Protein AF-A0A848W3B5-F1 (afdb_monomer_lite)

Radius of gyration: 31.34 Å; chains: 1; bounding box: 101×74×84 Å

Foldseek 3Di:
DDDDDPDPPPPPDDDPLVVLVVLLVVLVVLLVVLVVCLLQQADDPLQVVVVDDDPNDGNVRSVVSNVVSVVSNVVSVVVNCVVCVVVVQVVQADPVPRDRHHDPVNVVVVVVVVVQVVCCVVVHPPNVVSVVVSQQSNCCPRVVDGDDDPPDDPDPPPVPPPDPPDDDDDDPPPPPDPPPDDD

Structure (mmCIF, N/CA/C/O backbone):
data_AF-A0A848W3B5-F1
#
_entry.id   AF-A0A848W3B5-F1
#
loop_
_atom_site.group_PDB
_atom_site.id
_atom_site.type_symbol
_atom_site.label_atom_id
_atom_site.label_alt_id
_atom_site.label_comp_id
_atom_site.label_asym_id
_atom_site.label_entity_id
_atom_site.label_seq_id
_atom_site.pdbx_PDB_ins_code
_atom_site.Cartn_x
_atom_site.Cartn_y
_atom_site.Cartn_z
_atom_site.occupancy
_atom_site.B_iso_or_equiv
_atom_site.auth_seq_id
_atom_site.auth_comp_id
_atom_site.auth_asym_id
_atom_site.auth_atom_id
_atom_site.pdbx_PDB_model_num
ATOM 1 N N . MET A 1 1 ? -58.014 -34.581 8.619 1.00 53.97 1 MET A N 1
ATOM 2 C CA . MET A 1 1 ? -57.567 -33.268 9.135 1.00 53.97 1 MET A CA 1
ATOM 3 C C . MET A 1 1 ? -56.076 -33.153 8.854 1.00 53.97 1 MET A C 1
ATOM 5 O O . MET A 1 1 ? -55.318 -33.886 9.468 1.00 53.97 1 MET A O 1
ATOM 9 N N . ALA A 1 2 ? -55.668 -32.338 7.878 1.00 56.84 2 ALA A N 1
ATOM 10 C CA . ALA A 1 2 ? -54.263 -32.127 7.520 1.00 56.84 2 ALA A CA 1
ATOM 11 C C . ALA A 1 2 ? -53.951 -30.628 7.625 1.00 56.84 2 ALA A C 1
ATOM 13 O O . ALA A 1 2 ? -54.628 -29.811 7.004 1.00 56.84 2 ALA A O 1
ATOM 14 N N . THR A 1 3 ? -52.981 -30.270 8.462 1.00 59.91 3 THR A N 1
ATOM 15 C CA . THR A 1 3 ? -52.515 -28.893 8.674 1.00 59.91 3 THR A CA 1
ATOM 16 C C . THR A 1 3 ? -51.447 -28.530 7.639 1.00 59.91 3 THR A C 1
ATOM 18 O O . THR A 1 3 ? -50.495 -29.297 7.482 1.00 59.91 3 THR A O 1
ATOM 21 N N . PRO A 1 4 ? -51.543 -27.380 6.949 1.00 69.00 4 PRO A N 1
ATOM 22 C CA . PRO A 1 4 ? -50.520 -26.960 6.002 1.00 69.00 4 PRO A CA 1
ATOM 23 C C . PRO A 1 4 ? -49.272 -26.474 6.753 1.00 69.00 4 PRO A C 1
ATOM 25 O O . PRO A 1 4 ? -49.344 -25.580 7.597 1.00 69.00 4 PRO A O 1
ATOM 28 N N . HIS A 1 5 ? -48.114 -27.056 6.435 1.00 63.72 5 HIS A N 1
ATOM 29 C CA . HIS A 1 5 ? -46.816 -26.525 6.843 1.00 63.72 5 HIS A CA 1
ATOM 30 C C . HIS A 1 5 ? -46.555 -25.229 6.067 1.00 63.72 5 HIS A C 1
ATOM 32 O O . HIS A 1 5 ? -46.318 -25.249 4.863 1.00 63.72 5 HIS A O 1
ATOM 38 N N . LEU A 1 6 ? -46.626 -24.088 6.754 1.00 69.50 6 LEU A N 1
ATOM 39 C CA . LEU A 1 6 ? -46.215 -22.798 6.203 1.00 69.50 6 LEU A CA 1
ATOM 40 C C . LEU A 1 6 ? -44.695 -22.802 6.010 1.00 69.50 6 LEU A C 1
ATOM 42 O O . LEU A 1 6 ? -43.932 -22.624 6.963 1.00 69.50 6 LEU A O 1
ATOM 46 N N . GLU A 1 7 ? -44.261 -23.006 4.771 1.00 67.56 7 GLU A N 1
ATOM 47 C CA . GLU A 1 7 ? -42.868 -22.865 4.370 1.00 67.56 7 GLU A CA 1
ATOM 48 C C . GLU A 1 7 ? -42.466 -21.389 4.478 1.00 67.56 7 GLU A C 1
ATOM 50 O O . GLU A 1 7 ? -42.864 -20.528 3.691 1.00 67.56 7 GLU A O 1
ATOM 55 N N . ARG A 1 8 ? -41.717 -21.062 5.533 1.00 64.88 8 ARG A N 1
ATOM 56 C CA . ARG A 1 8 ? -41.210 -19.711 5.766 1.00 64.88 8 ARG A CA 1
ATOM 57 C C . ARG A 1 8 ? -40.071 -19.449 4.785 1.00 64.88 8 ARG A C 1
ATOM 59 O O . ARG A 1 8 ? -38.916 -19.732 5.094 1.00 64.88 8 ARG A O 1
ATOM 66 N N . THR A 1 9 ? -40.374 -18.851 3.636 1.00 63.41 9 THR A N 1
ATOM 67 C CA . THR A 1 9 ? -39.344 -18.308 2.744 1.00 63.41 9 THR A CA 1
ATOM 68 C C . THR A 1 9 ? -38.626 -17.171 3.474 1.00 63.41 9 THR A C 1
ATOM 70 O O . THR A 1 9 ? -39.151 -16.063 3.621 1.00 63.41 9 THR A O 1
ATOM 73 N N . THR A 1 10 ? -37.437 -17.439 4.004 1.00 63.47 10 THR A N 1
ATOM 74 C CA . THR A 1 10 ? -36.590 -16.427 4.635 1.00 63.47 10 THR A CA 1
ATOM 75 C C . THR A 1 10 ? -36.028 -15.510 3.551 1.00 63.47 10 THR A C 1
ATOM 77 O O . THR A 1 10 ? -34.984 -15.762 2.959 1.00 63.47 10 THR A O 1
ATOM 80 N N . GLN A 1 11 ? -36.740 -14.418 3.273 1.00 65.25 11 GLN A N 1
ATOM 81 C CA . GLN A 1 11 ? -36.249 -13.324 2.436 1.00 65.25 11 GLN A CA 1
ATOM 82 C C . GLN A 1 11 ? -34.950 -12.773 3.049 1.00 65.25 11 GLN A C 1
ATOM 84 O O . GLN A 1 11 ? -34.979 -12.086 4.076 1.00 65.25 11 GLN A O 1
ATOM 89 N N . ARG A 1 12 ? -33.791 -13.104 2.456 1.00 68.12 12 ARG A N 1
ATOM 90 C CA . ARG A 1 12 ? -32.496 -12.548 2.873 1.00 68.12 12 ARG A CA 1
ATOM 91 C C . ARG A 1 12 ? -32.498 -11.054 2.573 1.00 68.12 12 ARG A C 1
ATOM 93 O O . ARG A 1 12 ? -32.344 -10.641 1.429 1.00 68.12 12 ARG A O 1
ATOM 100 N N . ARG A 1 13 ? -32.652 -10.231 3.610 1.00 75.81 13 ARG A N 1
ATOM 101 C CA . ARG A 1 13 ? -32.478 -8.782 3.485 1.00 75.81 13 ARG A CA 1
ATOM 102 C C . ARG A 1 13 ? -31.021 -8.487 3.139 1.00 75.81 13 ARG A C 1
ATOM 104 O O . ARG A 1 13 ? -30.114 -8.982 3.809 1.00 75.81 13 ARG A O 1
ATOM 111 N N . PHE A 1 14 ? -30.807 -7.684 2.102 1.00 81.81 14 PHE A N 1
ATOM 112 C CA . PHE A 1 14 ? -29.484 -7.190 1.737 1.00 81.81 14 PHE A CA 1
ATOM 113 C C . PHE A 1 14 ? -28.840 -6.492 2.942 1.00 81.81 14 PHE A C 1
ATOM 115 O O . PHE A 1 14 ? -29.429 -5.580 3.524 1.00 81.81 14 PHE A O 1
ATOM 122 N N . SER A 1 15 ? -27.646 -6.931 3.346 1.00 86.69 15 SER A N 1
ATOM 123 C CA . SER A 1 15 ? -26.939 -6.346 4.482 1.00 86.69 15 SER A CA 1
ATOM 124 C C . SER A 1 15 ? -25.849 -5.400 3.987 1.00 86.69 15 SER A C 1
ATOM 126 O O . SER A 1 15 ? -24.802 -5.814 3.495 1.00 86.69 15 SER A O 1
ATOM 128 N N . PHE A 1 16 ? -26.064 -4.097 4.164 1.00 87.62 16 PHE A N 1
ATOM 129 C CA . PHE A 1 16 ? -25.070 -3.088 3.784 1.00 87.62 16 PHE A CA 1
ATOM 130 C C . PHE A 1 16 ? -23.736 -3.292 4.521 1.00 87.62 16 PHE A C 1
ATOM 132 O O . PHE A 1 16 ? -22.665 -3.151 3.946 1.00 87.62 16 PHE A O 1
ATOM 139 N N . ARG A 1 17 ? -23.786 -3.742 5.783 1.00 87.25 17 ARG A N 1
ATOM 140 C CA . ARG A 1 17 ? -22.586 -4.102 6.558 1.00 87.25 17 ARG A CA 1
ATOM 141 C C . ARG A 1 17 ? -21.828 -5.278 5.931 1.00 87.25 17 ARG A C 1
ATOM 143 O O . ARG A 1 17 ? -20.605 -5.250 5.898 1.00 87.25 17 ARG A O 1
ATOM 150 N N . GLY A 1 18 ? -22.549 -6.278 5.415 1.00 88.94 18 GLY A N 1
ATOM 151 C CA . GLY A 1 18 ? -21.952 -7.407 4.701 1.00 88.94 18 GLY A CA 1
ATOM 152 C C . GLY A 1 18 ? -21.289 -6.958 3.403 1.00 88.94 18 GLY A C 1
ATOM 153 O O . GLY A 1 18 ? -20.139 -7.310 3.165 1.00 88.94 18 GLY A O 1
ATOM 154 N N . LEU A 1 19 ? -21.970 -6.110 2.623 1.00 93.06 19 LEU A N 1
ATOM 155 C CA . LEU A 1 19 ? -21.410 -5.506 1.412 1.00 93.06 19 LEU A CA 1
ATOM 156 C C . LEU A 1 19 ? -20.076 -4.802 1.698 1.00 93.06 19 LEU A C 1
ATOM 158 O O . LEU A 1 19 ? -19.093 -5.083 1.023 1.00 93.06 19 LEU A O 1
ATOM 162 N N . ILE A 1 20 ? -20.030 -3.916 2.699 1.00 93.94 20 ILE A N 1
ATOM 163 C CA . ILE A 1 20 ? -18.815 -3.162 3.039 1.00 93.94 20 ILE A CA 1
ATOM 164 C C . ILE A 1 20 ? -17.667 -4.102 3.420 1.00 93.94 20 ILE A C 1
ATOM 166 O O . ILE A 1 20 ? -16.554 -3.912 2.941 1.00 93.94 20 ILE A O 1
ATOM 170 N N . THR A 1 21 ? -17.922 -5.140 4.222 1.00 92.56 21 THR A N 1
ATOM 171 C CA . THR A 1 21 ? -16.889 -6.130 4.565 1.00 92.56 21 THR A CA 1
ATOM 172 C C . THR A 1 21 ? -16.351 -6.836 3.322 1.00 92.56 21 THR A C 1
ATOM 174 O O . THR A 1 21 ? -15.138 -6.869 3.133 1.00 92.56 21 THR A O 1
ATOM 177 N N . TYR A 1 22 ? -17.223 -7.330 2.437 1.00 94.62 22 TYR A N 1
ATOM 178 C CA . TYR A 1 22 ? -16.777 -7.964 1.194 1.00 94.62 22 TYR A CA 1
ATOM 179 C C . TYR A 1 22 ? -16.005 -6.993 0.293 1.00 94.62 22 TYR A C 1
ATOM 181 O O . TYR A 1 22 ? -14.978 -7.375 -0.263 1.00 94.62 22 TYR A O 1
ATOM 189 N N . LEU A 1 23 ? -16.445 -5.736 0.184 1.00 95.56 23 LEU A N 1
ATOM 190 C CA . LEU A 1 23 ? -15.755 -4.716 -0.607 1.00 95.56 23 LEU A CA 1
ATOM 191 C C . LEU A 1 23 ? -14.359 -4.405 -0.063 1.00 95.56 23 LEU A C 1
ATOM 193 O O . LEU A 1 23 ? -13.427 -4.326 -0.860 1.0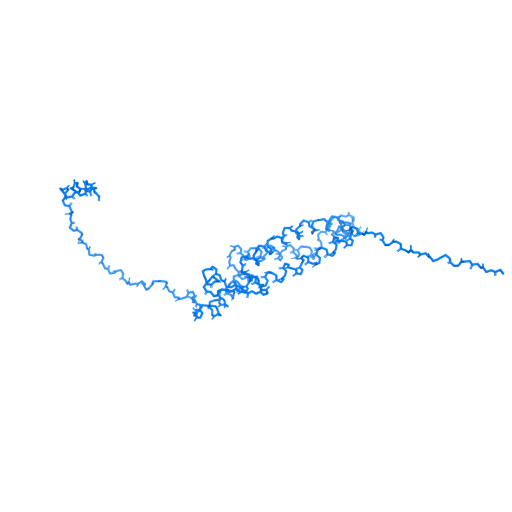0 95.56 23 LEU A O 1
ATOM 197 N N . VAL A 1 24 ? -14.182 -4.270 1.258 1.00 96.25 24 VAL A N 1
ATOM 198 C CA . VAL A 1 24 ? -12.849 -4.090 1.863 1.00 96.25 24 VAL A CA 1
ATOM 199 C C . VAL A 1 24 ? -11.964 -5.297 1.568 1.00 96.25 24 VAL A C 1
ATOM 201 O O . VAL A 1 24 ? -10.827 -5.116 1.142 1.00 96.25 24 VAL A O 1
ATOM 204 N N . THR A 1 25 ? -12.473 -6.519 1.748 1.00 95.75 25 THR A N 1
ATOM 205 C CA . THR A 1 25 ? -11.692 -7.743 1.521 1.00 95.75 25 THR A CA 1
ATOM 206 C C . THR A 1 25 ? -11.276 -7.894 0.060 1.00 95.75 25 THR A C 1
ATOM 208 O O . THR A 1 25 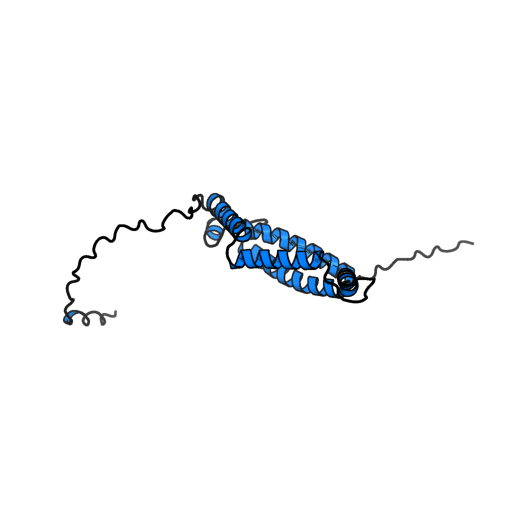? -10.103 -8.126 -0.216 1.00 95.75 25 THR A O 1
ATOM 211 N N . ILE A 1 26 ? -12.203 -7.722 -0.885 1.00 97.06 26 ILE A N 1
ATOM 212 C CA . ILE A 1 26 ? -11.897 -7.808 -2.318 1.00 97.06 26 ILE A CA 1
ATOM 213 C C . ILE A 1 26 ? -10.919 -6.699 -2.713 1.00 97.06 26 ILE A C 1
ATOM 215 O O . ILE A 1 26 ? -9.927 -6.973 -3.381 1.00 97.06 26 ILE A O 1
ATOM 219 N N . SER A 1 27 ? -11.146 -5.465 -2.254 1.00 96.75 27 SER A N 1
ATOM 220 C CA . SER A 1 27 ? -10.252 -4.342 -2.558 1.00 96.75 27 SER A CA 1
ATOM 221 C C . SER A 1 27 ? -8.852 -4.555 -1.980 1.00 96.75 27 SER A C 1
ATOM 223 O O . SER A 1 27 ? -7.874 -4.256 -2.654 1.00 96.75 27 SER A O 1
ATOM 225 N N . PHE A 1 28 ? -8.735 -5.131 -0.779 1.00 97.50 28 PHE A N 1
ATOM 226 C CA . PHE A 1 28 ? -7.448 -5.507 -0.190 1.00 97.50 28 PHE A CA 1
ATOM 227 C C . PHE A 1 28 ? -6.703 -6.532 -1.052 1.00 97.50 28 PHE A C 1
ATOM 229 O O . PHE A 1 28 ? -5.521 -6.346 -1.337 1.00 97.50 28 PHE A O 1
ATOM 236 N N . LEU A 1 29 ? -7.392 -7.584 -1.509 1.00 97.62 29 LEU A N 1
ATOM 237 C CA . LEU A 1 29 ? -6.793 -8.596 -2.381 1.00 97.62 29 LEU A CA 1
ATOM 238 C C . LEU A 1 29 ? -6.324 -7.984 -3.702 1.00 97.62 29 LEU A C 1
ATOM 240 O O . LEU A 1 29 ? -5.186 -8.212 -4.102 1.00 97.62 29 LEU A O 1
ATOM 244 N N . VAL A 1 30 ? -7.159 -7.158 -4.337 1.00 96.69 30 VAL A N 1
ATOM 245 C CA . VAL A 1 30 ? -6.807 -6.474 -5.588 1.00 96.69 30 VAL A CA 1
ATOM 246 C C . VAL A 1 30 ? -5.621 -5.529 -5.391 1.00 96.69 30 VAL A C 1
ATOM 248 O O . VAL A 1 30 ? -4.719 -5.500 -6.228 1.00 96.69 30 VAL A O 1
ATOM 251 N N . MET A 1 31 ? -5.573 -4.781 -4.286 1.00 97.38 31 MET A N 1
ATOM 252 C CA . MET A 1 31 ? -4.448 -3.906 -3.939 1.00 97.38 31 MET A CA 1
ATOM 253 C C . MET A 1 31 ? -3.151 -4.689 -3.739 1.00 97.38 31 MET A C 1
ATOM 255 O O . MET A 1 31 ? -2.108 -4.277 -4.246 1.00 97.38 31 MET A O 1
ATOM 259 N N . LEU A 1 32 ? -3.215 -5.832 -3.051 1.00 97.00 32 LEU A N 1
ATOM 260 C CA . LEU A 1 32 ? -2.062 -6.700 -2.834 1.00 97.00 32 LEU A CA 1
ATOM 261 C C . LEU A 1 32 ? -1.536 -7.255 -4.161 1.00 97.00 32 LEU A C 1
ATOM 263 O O . LEU A 1 32 ? -0.350 -7.117 -4.458 1.00 97.00 32 LEU A O 1
ATOM 267 N N . THR A 1 33 ? -2.412 -7.832 -4.988 1.00 96.81 33 THR A N 1
ATOM 268 C CA . THR A 1 33 ? -2.008 -8.422 -6.271 1.00 96.81 33 THR A CA 1
ATOM 269 C C . THR A 1 33 ? -1.458 -7.363 -7.216 1.00 96.81 33 THR A C 1
ATOM 271 O O . THR A 1 33 ? -0.371 -7.529 -7.759 1.00 96.81 33 THR A O 1
ATOM 274 N N . SER A 1 34 ? -2.157 -6.240 -7.380 1.00 96.25 34 SER A N 1
ATOM 275 C CA . SER A 1 34 ? -1.712 -5.165 -8.275 1.00 96.25 34 SER A CA 1
ATOM 276 C C . SER A 1 34 ? -0.455 -4.451 -7.765 1.00 96.25 34 SER A C 1
ATOM 278 O O . SER A 1 34 ? 0.378 -4.045 -8.571 1.00 96.25 34 SER A O 1
ATOM 280 N N . GLY A 1 35 ? -0.258 -4.359 -6.446 1.00 95.06 35 GLY A N 1
ATOM 281 C CA . GLY A 1 35 ? 0.978 -3.855 -5.845 1.00 95.06 35 GLY A CA 1
ATOM 282 C C . GLY A 1 35 ? 2.181 -4.744 -6.166 1.00 95.06 35 GLY A C 1
ATOM 283 O O . GLY A 1 35 ? 3.213 -4.240 -6.606 1.00 95.06 35 GLY A O 1
ATOM 284 N N . VAL A 1 36 ? 2.031 -6.067 -6.034 1.00 94.75 36 VAL A N 1
ATOM 285 C CA . VAL A 1 36 ? 3.074 -7.041 -6.410 1.00 94.75 36 VAL A CA 1
ATOM 286 C C . VAL A 1 36 ? 3.368 -6.979 -7.908 1.00 94.75 36 VAL A C 1
ATOM 288 O O . VAL A 1 36 ? 4.532 -6.923 -8.304 1.00 94.75 36 VAL A O 1
ATOM 291 N N . VAL A 1 37 ? 2.335 -6.923 -8.752 1.00 93.81 37 VAL A N 1
ATOM 292 C CA . VAL A 1 37 ? 2.516 -6.795 -10.204 1.00 93.81 37 VAL A CA 1
ATOM 293 C C . VAL A 1 37 ? 3.278 -5.514 -10.540 1.00 93.81 37 VAL A C 1
ATOM 295 O O . VAL A 1 37 ? 4.285 -5.575 -11.240 1.00 93.81 37 VAL A O 1
ATOM 298 N N . ASN A 1 38 ? 2.885 -4.368 -9.980 1.00 91.81 38 ASN A N 1
ATOM 299 C CA . ASN A 1 38 ? 3.576 -3.098 -10.211 1.00 91.81 38 ASN A CA 1
ATOM 300 C C . ASN A 1 38 ? 5.013 -3.096 -9.662 1.00 91.81 38 ASN A C 1
ATOM 302 O O . ASN A 1 38 ? 5.885 -2.439 -10.241 1.00 91.81 38 ASN A O 1
ATOM 306 N N . PHE A 1 39 ? 5.286 -3.851 -8.592 1.00 91.25 39 PHE A N 1
ATOM 307 C CA . PHE A 1 39 ? 6.631 -4.058 -8.055 1.00 91.25 39 PHE A CA 1
ATOM 308 C C . PHE A 1 39 ? 7.522 -4.865 -9.015 1.00 91.25 39 PHE A C 1
ATOM 310 O O . PHE A 1 39 ? 8.705 -4.562 -9.132 1.00 91.25 39 PHE A O 1
ATOM 317 N N . LEU A 1 40 ? 6.980 -5.836 -9.751 1.00 90.50 40 LEU A N 1
ATOM 318 C CA . LEU A 1 40 ? 7.757 -6.673 -10.674 1.00 90.50 40 LEU A CA 1
ATOM 319 C C . LEU A 1 40 ? 7.816 -6.113 -12.110 1.00 90.50 40 LEU A C 1
ATOM 321 O O . LEU A 1 40 ? 8.820 -6.300 -12.798 1.00 90.50 40 LEU A O 1
ATOM 325 N N . ALA A 1 41 ? 6.774 -5.411 -12.565 1.00 88.44 41 ALA A N 1
ATOM 326 C CA . ALA A 1 41 ? 6.557 -5.030 -13.966 1.00 88.44 41 ALA A CA 1
ATOM 327 C C . ALA A 1 41 ? 7.537 -3.959 -14.485 1.00 88.44 41 ALA A C 1
ATOM 329 O O . ALA A 1 41 ? 7.578 -2.884 -13.890 1.00 88.44 41 ALA A O 1
ATOM 330 N N . PRO A 1 42 ? 8.246 -4.159 -15.613 1.00 85.31 42 PRO A N 1
ATOM 331 C CA . PRO A 1 42 ? 9.382 -3.340 -16.074 1.00 85.31 42 PRO A CA 1
ATOM 332 C C . PRO A 1 42 ? 9.095 -1.835 -16.198 1.00 85.31 42 PRO A C 1
ATOM 334 O O . PRO A 1 42 ? 8.012 -1.421 -16.592 1.00 85.31 42 PRO A O 1
ATOM 337 N N . ASN A 1 43 ? 10.082 -0.977 -15.919 1.00 79.88 43 ASN A N 1
ATOM 338 C CA . ASN A 1 43 ? 9.878 0.475 -15.919 1.00 79.88 43 ASN A CA 1
ATOM 339 C C . ASN A 1 43 ? 9.923 1.118 -17.324 1.00 79.88 43 ASN A C 1
ATOM 341 O O . ASN A 1 43 ? 10.777 0.810 -18.153 1.00 79.88 43 ASN A O 1
ATOM 345 N N . GLY A 1 44 ? 9.049 2.105 -17.553 1.00 77.31 44 GLY A N 1
ATOM 346 C CA . GLY A 1 44 ? 9.182 3.115 -18.610 1.00 77.31 44 GLY A CA 1
ATOM 347 C C . GLY A 1 44 ? 9.245 2.568 -20.041 1.00 77.31 44 GLY A C 1
ATOM 348 O O . GLY A 1 44 ? 8.367 1.823 -20.472 1.00 77.31 44 GLY A O 1
ATOM 349 N N . ARG A 1 45 ? 10.275 2.991 -20.791 1.00 73.38 45 ARG A N 1
ATOM 350 C CA . ARG A 1 45 ? 10.485 2.657 -22.214 1.00 73.38 45 ARG A CA 1
ATOM 351 C C . ARG A 1 45 ? 10.609 1.149 -22.454 1.00 73.38 45 ARG A C 1
ATOM 353 O O . ARG A 1 45 ? 10.128 0.672 -23.472 1.00 73.38 45 ARG A O 1
ATOM 360 N N . ILE A 1 46 ? 11.163 0.414 -21.494 1.00 77.56 46 ILE A N 1
ATOM 361 C CA . ILE A 1 46 ? 11.417 -1.028 -21.599 1.00 77.56 46 ILE A CA 1
ATOM 362 C C . ILE A 1 46 ? 10.105 -1.809 -21.654 1.00 77.56 46 ILE A C 1
ATOM 364 O O . ILE A 1 46 ? 9.956 -2.699 -22.479 1.00 77.56 46 ILE A O 1
ATOM 368 N N . SER A 1 47 ? 9.101 -1.400 -20.872 1.00 77.25 47 SER A N 1
ATOM 369 C CA . SER A 1 47 ? 7.763 -2.001 -20.943 1.00 77.25 47 SER A CA 1
ATOM 370 C C . SER A 1 47 ? 7.127 -1.874 -22.330 1.00 77.25 47 SER A C 1
ATOM 372 O O . SER A 1 47 ? 6.389 -2.770 -22.719 1.00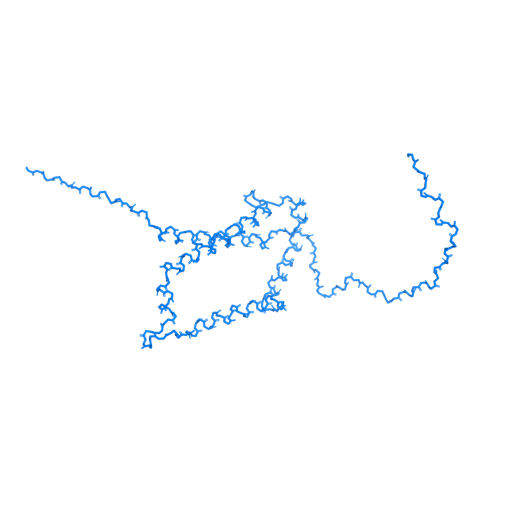 77.25 47 SER A O 1
ATOM 374 N N . ARG A 1 48 ? 7.399 -0.775 -23.052 1.00 78.56 48 ARG A N 1
ATOM 375 C CA . ARG A 1 48 ? 6.883 -0.543 -24.413 1.00 78.56 48 ARG A CA 1
ATOM 376 C C . ARG A 1 48 ? 7.680 -1.280 -25.482 1.00 78.56 48 ARG A C 1
ATOM 378 O O . ARG A 1 48 ? 7.133 -1.598 -26.519 1.00 78.56 48 ARG A O 1
ATOM 385 N N . GLN A 1 49 ? 8.970 -1.506 -25.253 1.00 80.56 49 GLN A N 1
ATOM 386 C CA . GLN A 1 49 ? 9.819 -2.243 -26.192 1.00 80.56 49 GLN A CA 1
ATOM 387 C C . GLN A 1 49 ? 9.598 -3.754 -26.105 1.00 80.56 49 GLN A C 1
ATOM 389 O O . GLN A 1 49 ? 9.799 -4.450 -27.090 1.00 80.56 49 GLN A O 1
ATOM 394 N N . LEU A 1 50 ? 9.210 -4.249 -24.928 1.00 82.06 50 LEU A N 1
ATOM 395 C CA . LEU A 1 50 ? 8.954 -5.666 -24.677 1.00 82.06 50 LEU A CA 1
ATOM 396 C C . LEU A 1 50 ? 7.486 -6.068 -24.888 1.00 82.06 50 LEU A C 1
ATOM 398 O O . LEU A 1 50 ? 7.160 -7.219 -24.617 1.00 82.06 50 LEU A O 1
ATOM 402 N N . ASP A 1 51 ? 6.608 -5.127 -25.267 1.00 82.06 51 ASP A N 1
ATOM 403 C CA . ASP A 1 51 ? 5.146 -5.308 -25.291 1.00 82.06 51 ASP A CA 1
ATOM 404 C C . ASP A 1 51 ? 4.643 -6.076 -24.058 1.00 82.06 51 ASP A C 1
ATOM 406 O O . ASP A 1 51 ? 3.877 -7.041 -24.132 1.00 82.06 51 ASP A O 1
ATOM 410 N N . TRP A 1 52 ? 5.156 -5.675 -22.888 1.00 87.94 52 TRP A N 1
ATOM 411 C CA . TRP A 1 52 ? 4.959 -6.433 -21.662 1.00 87.94 52 TRP A CA 1
ATOM 412 C C . TRP A 1 52 ? 3.484 -6.419 -21.277 1.00 87.94 52 TRP A C 1
ATOM 414 O O . TRP A 1 52 ? 2.887 -5.359 -21.061 1.00 87.94 52 TRP A O 1
ATOM 424 N N . THR A 1 53 ? 2.921 -7.613 -21.136 1.00 89.81 53 THR A N 1
ATOM 425 C CA . THR A 1 53 ? 1.555 -7.816 -20.670 1.00 89.81 53 THR A CA 1
ATOM 426 C C . THR A 1 53 ? 1.524 -8.919 -19.623 1.00 89.81 53 THR A C 1
ATOM 428 O O . THR A 1 53 ? 2.275 -9.893 -19.679 1.00 89.81 53 THR A O 1
ATOM 431 N N . LEU A 1 54 ? 0.635 -8.766 -18.647 1.00 90.25 54 LEU A N 1
ATOM 432 C CA . LEU A 1 54 ? 0.346 -9.789 -17.653 1.00 90.25 54 LEU A CA 1
ATOM 433 C C . LEU A 1 54 ? -1.167 -9.896 -17.502 1.00 90.25 54 LEU A C 1
ATOM 435 O O . LEU A 1 54 ? -1.835 -8.891 -17.268 1.00 90.25 54 LEU A O 1
ATOM 439 N N . LEU A 1 55 ? -1.701 -11.110 -17.660 1.00 89.94 55 LEU A N 1
ATOM 440 C CA . LEU A 1 55 ? -3.148 -11.374 -17.719 1.00 89.94 55 LEU A CA 1
ATOM 441 C C . LEU A 1 55 ? -3.880 -10.507 -18.766 1.00 89.94 55 LEU A C 1
ATOM 443 O O . LEU A 1 55 ? -5.025 -10.116 -18.564 1.00 89.94 55 LEU A O 1
ATOM 447 N N . GLY A 1 56 ? -3.206 -10.189 -19.877 1.00 89.31 56 GLY A N 1
ATOM 448 C CA . GLY A 1 56 ? -3.758 -9.366 -20.958 1.00 89.31 56 GLY A CA 1
ATOM 449 C C . GLY A 1 56 ? -3.799 -7.861 -20.674 1.00 89.31 56 GLY A C 1
ATOM 450 O O . GLY A 1 56 ? -4.277 -7.109 -21.517 1.00 89.31 56 GLY A O 1
ATOM 451 N N . LEU A 1 57 ? -3.299 -7.408 -19.519 1.00 90.00 57 LEU A N 1
ATOM 452 C CA . LEU A 1 57 ? -3.167 -5.991 -19.190 1.00 90.00 57 LEU A CA 1
ATOM 453 C C . LEU A 1 57 ? -1.714 -5.552 -19.351 1.00 90.00 57 LEU A C 1
ATOM 455 O O . LEU A 1 57 ? -0.789 -6.236 -18.900 1.00 90.00 57 LEU A O 1
ATOM 459 N N . ASP A 1 58 ? -1.526 -4.386 -19.958 1.00 91.75 58 ASP A N 1
ATOM 460 C CA . ASP A 1 58 ? -0.240 -3.709 -19.992 1.00 91.75 58 ASP A CA 1
ATOM 461 C C . ASP A 1 58 ? 0.068 -3.053 -18.635 1.00 91.75 58 ASP A C 1
ATOM 463 O O . ASP A 1 58 ? -0.764 -2.954 -17.725 1.00 91.75 58 ASP A O 1
ATOM 467 N N . ARG A 1 59 ? 1.314 -2.615 -18.461 1.00 88.88 59 ARG A N 1
ATOM 468 C CA . ARG A 1 59 ? 1.742 -1.987 -17.209 1.00 88.88 59 ARG A CA 1
ATOM 469 C C . ARG A 1 59 ? 0.931 -0.728 -16.844 1.00 88.88 59 ARG A C 1
ATOM 471 O O . ARG A 1 59 ? 0.547 -0.623 -15.678 1.00 88.88 59 ARG A O 1
ATOM 478 N N . PRO A 1 60 ? 0.646 0.213 -17.767 1.00 91.44 60 PRO A N 1
ATOM 479 C CA . PRO A 1 60 ? -0.248 1.336 -17.491 1.00 91.44 60 PRO A CA 1
ATOM 480 C C . PRO A 1 60 ? -1.625 0.912 -16.970 1.00 91.44 60 PRO A C 1
ATOM 482 O O . PRO A 1 60 ? -2.089 1.484 -15.984 1.00 91.44 60 PRO A O 1
ATOM 485 N N . ALA A 1 61 ? -2.257 -0.112 -17.554 1.00 92.81 61 ALA A N 1
ATOM 486 C CA . ALA A 1 61 ? -3.542 -0.611 -17.073 1.00 92.81 61 ALA A CA 1
ATOM 487 C C . ALA A 1 61 ? -3.446 -1.173 -15.647 1.00 92.81 61 ALA A C 1
ATOM 489 O O . ALA A 1 61 ? -4.310 -0.879 -14.821 1.00 92.81 61 ALA A O 1
ATOM 490 N N . TRP A 1 62 ? -2.376 -1.903 -15.309 1.00 95.06 62 TRP A N 1
ATOM 491 C CA . TRP A 1 62 ? -2.125 -2.364 -13.935 1.00 95.06 62 TRP A CA 1
ATOM 492 C C . TRP A 1 62 ? -1.917 -1.216 -12.937 1.00 95.06 62 TRP A C 1
ATOM 494 O O . TRP A 1 62 ? -2.392 -1.289 -11.799 1.00 95.06 62 TRP A O 1
ATOM 504 N N . GLN A 1 63 ? -1.249 -0.135 -13.348 1.00 94.31 63 GLN A N 1
ATOM 505 C CA . GLN A 1 63 ? -1.097 1.068 -12.525 1.00 94.31 63 GLN A CA 1
ATOM 506 C C . GLN A 1 63 ? -2.437 1.778 -12.306 1.00 94.31 63 GLN A C 1
ATOM 508 O O . GLN A 1 63 ? -2.758 2.123 -11.167 1.00 94.31 63 GLN A O 1
ATOM 513 N N . THR A 1 64 ? -3.239 1.944 -13.361 1.00 96.06 64 THR A N 1
ATOM 514 C CA . THR A 1 64 ? -4.579 2.539 -13.265 1.00 96.06 64 THR A CA 1
ATOM 515 C C . THR A 1 64 ? -5.490 1.696 -12.378 1.00 96.06 64 THR A C 1
ATOM 517 O O . THR A 1 64 ? -6.140 2.242 -11.491 1.00 96.06 64 THR A O 1
ATOM 520 N N . LEU A 1 65 ? -5.482 0.369 -12.537 1.00 96.19 65 LEU A N 1
ATOM 521 C CA . LEU A 1 65 ? -6.257 -0.550 -11.702 1.00 96.19 65 LEU A CA 1
ATOM 522 C C . LEU A 1 65 ? -5.875 -0.416 -10.222 1.00 96.19 65 LEU A C 1
ATOM 524 O O . LEU A 1 65 ? -6.760 -0.253 -9.382 1.00 96.19 65 LEU A O 1
ATOM 528 N N . HIS A 1 66 ? -4.577 -0.422 -9.901 1.00 97.38 66 HIS A N 1
ATOM 529 C CA . HIS A 1 66 ? -4.104 -0.236 -8.526 1.00 97.38 66 HIS A CA 1
ATOM 530 C C . HIS A 1 66 ? -4.569 1.105 -7.948 1.00 97.38 66 HIS A C 1
ATOM 532 O O . HIS A 1 66 ? -5.102 1.149 -6.844 1.00 97.38 66 HIS A O 1
ATOM 538 N N . LEU A 1 67 ? -4.421 2.199 -8.701 1.00 97.38 67 LEU A N 1
ATOM 539 C CA . LEU A 1 67 ? -4.815 3.530 -8.242 1.00 97.38 67 LEU A CA 1
ATOM 540 C C . LEU A 1 67 ? -6.330 3.637 -8.013 1.00 97.38 67 LEU A C 1
ATOM 542 O O . LEU A 1 67 ? -6.759 4.163 -6.986 1.00 97.38 67 LEU A O 1
ATOM 546 N N . SER A 1 68 ? -7.147 3.109 -8.928 1.00 97.50 68 SER A N 1
ATOM 547 C CA . SER A 1 68 ? -8.605 3.097 -8.778 1.00 97.50 68 SER A CA 1
ATOM 548 C C . SER A 1 68 ? -9.037 2.317 -7.536 1.00 97.50 68 SER A C 1
ATOM 550 O O . SER A 1 68 ? -9.843 2.812 -6.746 1.00 97.50 68 SER A O 1
ATOM 552 N N . PHE A 1 69 ? -8.466 1.129 -7.312 1.00 97.38 69 PHE A N 1
ATOM 553 C CA . PHE A 1 69 ? -8.772 0.332 -6.124 1.00 97.38 69 PHE A CA 1
ATOM 554 C C . PHE A 1 69 ? -8.187 0.920 -4.838 1.00 97.38 69 PHE A C 1
ATOM 556 O O . PHE A 1 69 ? -8.793 0.734 -3.787 1.00 97.38 69 PHE A O 1
ATOM 563 N N . ALA A 1 70 ? -7.097 1.690 -4.894 1.00 97.69 70 ALA A N 1
ATOM 564 C CA . ALA A 1 70 ? -6.569 2.408 -3.735 1.00 97.69 70 ALA A CA 1
ATOM 565 C C . ALA A 1 70 ? -7.579 3.443 -3.224 1.00 97.69 70 ALA A C 1
ATOM 567 O O . ALA A 1 70 ? -7.864 3.497 -2.027 1.00 97.69 70 ALA A O 1
ATOM 568 N N . VAL A 1 71 ? -8.180 4.217 -4.135 1.00 97.94 71 VAL A N 1
ATOM 569 C CA . VAL A 1 71 ? -9.226 5.193 -3.792 1.00 97.94 71 VAL A CA 1
ATOM 570 C C . VAL A 1 71 ? -10.444 4.490 -3.190 1.00 97.94 71 VAL A C 1
ATOM 572 O O . VAL A 1 71 ? -10.921 4.889 -2.126 1.00 97.94 71 VAL A O 1
ATOM 575 N N . VAL A 1 72 ? -10.918 3.409 -3.820 1.00 96.88 72 VAL A N 1
ATOM 576 C CA . VAL A 1 72 ? -12.045 2.613 -3.301 1.00 96.88 72 VAL A CA 1
ATOM 577 C C . VAL A 1 72 ? -11.722 2.035 -1.922 1.00 96.88 72 VAL A C 1
ATOM 579 O O . VAL A 1 72 ? -12.538 2.149 -1.010 1.00 96.88 72 VAL A O 1
ATOM 582 N N . PHE A 1 73 ? -10.534 1.459 -1.738 1.00 97.69 73 PHE A N 1
ATOM 583 C CA . PHE A 1 73 ? -10.107 0.860 -0.476 1.00 97.69 73 PHE A CA 1
ATOM 584 C C . PHE A 1 73 ? -10.071 1.886 0.659 1.00 97.69 73 PHE A C 1
ATOM 586 O O . PHE A 1 73 ? -10.541 1.586 1.754 1.00 97.69 73 PHE A O 1
ATOM 593 N N . ILE A 1 74 ? -9.595 3.108 0.399 1.00 97.44 74 ILE A N 1
ATOM 594 C CA . ILE A 1 74 ? -9.612 4.195 1.386 1.00 97.44 74 ILE A CA 1
ATOM 595 C C . ILE A 1 74 ? -11.053 4.562 1.751 1.00 97.44 74 ILE A C 1
ATOM 597 O O . ILE A 1 74 ? -11.406 4.553 2.929 1.00 97.44 74 ILE A O 1
ATOM 601 N N . VAL A 1 75 ? -11.909 4.843 0.763 1.00 97.19 75 VAL A N 1
ATOM 602 C CA . VAL A 1 75 ? -13.299 5.268 1.011 1.00 97.19 75 VAL A CA 1
ATOM 603 C C . VAL A 1 75 ? -14.082 4.190 1.763 1.00 97.19 75 VAL A C 1
ATOM 605 O O . VAL A 1 75 ? -14.685 4.459 2.803 1.00 97.19 75 VAL A O 1
ATOM 608 N N . VAL A 1 76 ? -14.051 2.951 1.271 1.00 96.31 76 VAL A N 1
ATOM 609 C CA . VAL A 1 76 ? -14.766 1.831 1.892 1.00 96.31 76 VAL A CA 1
ATOM 610 C C . VAL A 1 76 ? -14.136 1.470 3.240 1.00 96.31 76 VAL A C 1
ATOM 612 O O . VAL A 1 76 ? -14.865 1.153 4.175 1.00 96.31 76 VAL A O 1
ATOM 615 N N . GLY A 1 77 ? -12.813 1.575 3.386 1.00 95.69 77 GLY A N 1
ATOM 616 C CA . GLY A 1 77 ? -12.102 1.369 4.647 1.00 95.69 77 GLY A CA 1
ATOM 617 C C . GLY A 1 77 ? -12.517 2.365 5.733 1.00 95.69 77 GLY A C 1
ATOM 618 O O . GLY A 1 77 ? -12.767 1.960 6.867 1.00 95.69 77 GLY A O 1
ATOM 619 N N . LEU A 1 78 ? -12.693 3.645 5.387 1.00 94.75 78 LEU A N 1
ATOM 620 C CA . LEU A 1 78 ? -13.224 4.658 6.306 1.00 94.75 78 LEU A CA 1
ATOM 621 C C . LEU A 1 78 ? -14.666 4.344 6.722 1.00 94.75 78 LEU A C 1
ATOM 623 O O . LEU A 1 78 ? -14.991 4.392 7.908 1.00 94.75 78 LEU A O 1
ATOM 627 N N . ILE A 1 79 ? -15.521 3.959 5.769 1.00 94.38 79 ILE A N 1
ATOM 628 C CA . ILE A 1 79 ? -16.903 3.538 6.052 1.00 94.38 79 ILE A CA 1
ATOM 629 C C . ILE A 1 79 ? -16.915 2.291 6.950 1.00 94.38 79 ILE A C 1
ATOM 631 O O . ILE A 1 79 ? -17.688 2.208 7.908 1.00 94.38 79 ILE A O 1
ATOM 635 N N . HIS A 1 80 ? -16.040 1.324 6.676 1.00 92.88 80 HIS A N 1
ATOM 636 C CA . HIS A 1 80 ? -15.879 0.117 7.478 1.00 92.88 80 HIS A CA 1
ATOM 637 C C . HIS A 1 80 ? -15.453 0.452 8.909 1.00 92.88 80 HIS A C 1
ATOM 639 O O . HIS A 1 80 ? -16.045 -0.065 9.859 1.00 92.88 80 HIS A O 1
ATOM 645 N N . LEU A 1 81 ? -14.478 1.349 9.078 1.00 91.81 81 LEU A N 1
ATOM 646 C CA . LEU A 1 81 ? -14.027 1.807 10.388 1.00 91.81 81 LEU A CA 1
ATOM 647 C C . LEU A 1 81 ? -15.142 2.553 11.134 1.00 91.81 81 LEU A C 1
ATOM 649 O O . LEU A 1 81 ? -15.341 2.305 12.320 1.00 91.81 81 LEU A O 1
ATOM 653 N N . ALA A 1 82 ? -15.931 3.384 10.445 1.00 90.12 82 ALA A N 1
ATOM 654 C CA . ALA A 1 82 ? -17.076 4.081 11.030 1.00 90.12 82 ALA A CA 1
ATOM 655 C C . ALA A 1 82 ? -18.168 3.107 11.520 1.00 90.12 82 ALA A C 1
ATOM 657 O O . ALA A 1 82 ? -18.656 3.228 12.646 1.00 90.12 82 ALA A O 1
ATOM 658 N N . TYR A 1 83 ? -18.520 2.078 10.738 1.00 86.69 83 TYR A N 1
ATOM 659 C CA . TYR A 1 83 ? -19.503 1.067 11.161 1.00 86.69 83 TYR A CA 1
ATOM 660 C C . TYR A 1 83 ? -19.024 0.162 12.299 1.00 86.69 83 TYR A C 1
ATOM 662 O O . TYR A 1 83 ? -19.856 -0.415 13.012 1.00 86.69 83 TYR A O 1
ATOM 670 N N . ASN A 1 84 ? -17.708 0.032 12.464 1.00 84.62 84 ASN A N 1
ATOM 671 C CA . ASN A 1 84 ? -17.068 -0.758 13.513 1.00 84.62 84 ASN A CA 1
ATOM 672 C C . ASN A 1 84 ? -16.432 0.119 14.608 1.00 84.62 84 ASN A C 1
ATOM 674 O O . ASN A 1 84 ? -15.715 -0.389 15.472 1.00 84.62 84 ASN A O 1
ATOM 678 N N . TRP A 1 85 ? -16.760 1.418 14.636 1.00 83.50 85 TRP A N 1
ATOM 679 C CA . TRP A 1 85 ? -16.134 2.418 15.505 1.00 83.50 85 TRP A CA 1
ATOM 680 C C . TRP A 1 85 ? -16.234 2.067 16.989 1.00 83.50 85 TRP A C 1
ATOM 682 O O . TRP A 1 85 ? -15.280 2.234 17.739 1.00 83.50 85 TRP A O 1
ATOM 692 N N . LYS A 1 86 ? -17.367 1.496 17.420 1.00 78.50 86 LYS A N 1
ATOM 693 C CA . LYS A 1 86 ? -17.556 1.046 18.810 1.00 78.50 86 LYS A CA 1
ATOM 694 C C . LYS A 1 86 ? -16.567 -0.055 19.207 1.00 78.50 86 LYS A C 1
ATOM 696 O O . LYS A 1 86 ? -16.044 -0.021 20.315 1.00 78.50 86 LYS A O 1
ATOM 701 N N . GLY A 1 87 ? -16.309 -1.010 18.310 1.00 76.62 87 GLY A N 1
ATOM 702 C CA . GLY A 1 87 ? -15.327 -2.072 18.536 1.00 76.62 87 GLY A CA 1
ATOM 703 C C . GLY A 1 87 ? -13.909 -1.512 18.566 1.00 76.62 87 GLY A C 1
ATOM 704 O O . GLY A 1 87 ? -13.151 -1.805 19.483 1.00 76.62 87 GLY A O 1
ATOM 705 N N . PHE A 1 88 ? -13.586 -0.622 17.628 1.00 78.06 88 PHE A N 1
ATOM 706 C CA . PHE A 1 88 ? -12.293 0.056 17.581 1.00 78.06 88 PHE A CA 1
ATOM 707 C C . PHE A 1 88 ? -12.008 0.878 18.852 1.00 78.06 88 PHE A C 1
ATOM 709 O O . PHE A 1 88 ? -10.953 0.725 19.466 1.00 78.06 88 PHE A O 1
ATOM 716 N N . LEU A 1 89 ? -12.977 1.672 19.324 1.00 75.62 89 LEU A N 1
ATOM 717 C CA . LEU A 1 89 ? -12.853 2.408 20.586 1.00 75.62 89 LEU A CA 1
ATOM 718 C C . LEU A 1 89 ? -12.739 1.479 21.787 1.00 75.62 89 LEU A C 1
ATOM 720 O O . LEU A 1 89 ? -12.012 1.803 22.711 1.00 75.62 89 LEU A O 1
ATOM 724 N N . HIS A 1 90 ? -13.420 0.335 21.794 1.0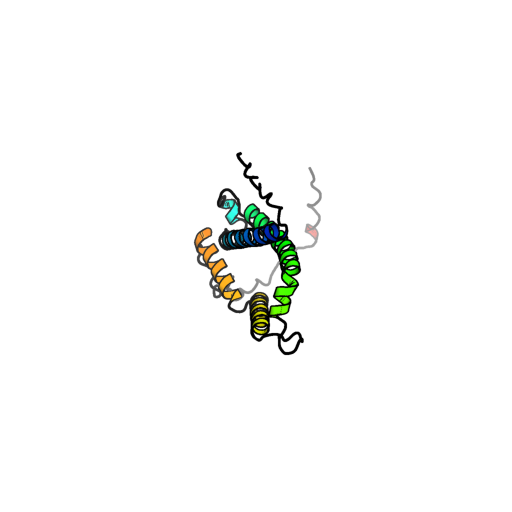0 76.44 90 HIS A N 1
ATOM 725 C CA . HIS A 1 90 ? -13.255 -0.648 22.863 1.00 76.44 90 HIS A CA 1
ATOM 726 C C . HIS A 1 90 ? -11.826 -1.216 22.906 1.00 76.44 90 HIS A C 1
ATOM 728 O O . HIS A 1 90 ? -11.302 -1.474 23.984 1.00 76.44 90 HIS A O 1
ATOM 734 N N . TYR A 1 91 ? -11.160 -1.376 21.758 1.00 71.25 91 TYR A N 1
ATOM 735 C CA . TYR A 1 91 ? -9.748 -1.771 21.735 1.00 71.25 91 TYR A CA 1
ATOM 736 C C . TYR A 1 91 ? -8.821 -0.684 22.288 1.00 71.25 91 TYR A C 1
ATOM 738 O O . TYR A 1 91 ? -7.844 -1.023 22.953 1.00 71.25 91 TYR A O 1
ATOM 746 N N . LEU A 1 92 ? -9.148 0.590 22.068 1.00 73.75 92 LEU A N 1
ATOM 747 C CA . LEU A 1 92 ? -8.379 1.743 22.553 1.00 73.75 92 LEU A CA 1
ATOM 748 C C . LEU A 1 92 ? -8.753 2.206 23.970 1.00 73.75 92 LEU A C 1
ATOM 750 O O . LEU A 1 92 ? -8.009 2.964 24.585 1.00 73.75 92 LEU A O 1
ATOM 754 N N . ARG A 1 93 ? -9.908 1.794 24.492 1.00 66.69 93 ARG A N 1
ATOM 755 C CA . ARG A 1 93 ? -10.411 2.194 25.806 1.00 66.69 93 ARG A CA 1
ATOM 756 C C . ARG A 1 93 ? -10.107 1.108 26.822 1.00 66.69 93 ARG A C 1
ATOM 758 O O . ARG A 1 93 ? -10.417 -0.061 26.603 1.00 66.69 93 ARG A O 1
ATOM 765 N N . ASP A 1 94 ? -9.547 1.500 27.955 1.00 65.44 94 ASP A N 1
ATOM 766 C CA . ASP A 1 94 ? -9.447 0.597 29.089 1.00 65.44 94 ASP A CA 1
ATOM 767 C C . ASP A 1 94 ? -10.816 0.466 29.778 1.00 65.44 94 ASP A C 1
ATOM 769 O O . ASP A 1 94 ? -11.513 1.448 30.057 1.00 65.44 94 ASP A O 1
ATOM 773 N N . ARG A 1 95 ? -11.223 -0.786 30.011 1.00 59.09 95 ARG A N 1
ATOM 774 C CA . ARG A 1 95 ? -12.532 -1.121 30.582 1.00 59.09 95 ARG A CA 1
ATOM 775 C C . ARG A 1 95 ? -12.609 -0.740 32.063 1.00 59.09 95 ARG A C 1
ATOM 777 O O . ARG A 1 95 ? -13.714 -0.535 32.553 1.00 59.09 95 ARG A O 1
ATOM 784 N N . ALA A 1 96 ? -11.464 -0.636 32.745 1.00 59.66 96 ALA A N 1
ATOM 785 C CA . ALA A 1 96 ? -11.386 -0.308 34.166 1.00 59.66 96 ALA A CA 1
ATOM 786 C C . ALA A 1 96 ? -11.401 1.207 34.440 1.00 59.66 96 ALA A C 1
ATOM 788 O O . ALA A 1 96 ? -12.029 1.642 35.399 1.00 59.66 96 ALA A O 1
ATOM 789 N N . SER A 1 97 ? -10.759 2.018 33.596 1.00 61.16 97 SER A N 1
ATOM 790 C CA . SER A 1 97 ? -10.592 3.459 33.843 1.00 61.16 97 SER A CA 1
ATOM 791 C C . SER A 1 97 ? -11.533 4.370 33.049 1.00 61.16 97 SER A C 1
ATOM 793 O O . SER A 1 97 ? -11.577 5.565 33.313 1.00 61.16 97 SER A O 1
ATOM 795 N N . HIS A 1 98 ? -12.304 3.862 32.079 1.00 60.12 98 HIS A N 1
ATOM 796 C CA . HIS A 1 98 ? -13.193 4.672 31.229 1.00 60.12 98 HIS A CA 1
ATOM 797 C C . HIS A 1 98 ? -12.494 5.808 30.436 1.00 60.12 98 HIS A C 1
ATOM 799 O O . HIS A 1 98 ? -13.182 6.509 29.687 1.00 60.12 98 HIS A O 1
ATOM 805 N N . HIS A 1 99 ? -11.166 5.935 30.496 1.00 66.62 99 HIS A N 1
ATOM 806 C CA . HIS A 1 99 ? -10.350 6.867 29.717 1.00 66.62 99 HIS A CA 1
ATOM 807 C C . HIS A 1 99 ? -9.782 6.195 28.450 1.00 66.62 99 HIS A C 1
ATOM 809 O O . HIS A 1 99 ? -9.679 4.968 28.362 1.00 66.62 99 HIS A O 1
ATOM 815 N N . LEU A 1 100 ? -9.438 7.000 27.437 1.00 62.62 100 LEU A N 1
ATOM 816 C CA . LEU A 1 100 ? -8.707 6.528 26.257 1.00 62.62 100 LEU A CA 1
ATOM 817 C C . LEU A 1 100 ? -7.241 6.327 26.647 1.00 62.62 100 LEU A C 1
ATOM 819 O O . LEU A 1 100 ? -6.459 7.273 26.667 1.00 62.62 100 LEU A O 1
ATOM 823 N N . THR A 1 101 ? -6.877 5.098 26.992 1.00 66.06 101 THR A N 1
ATOM 824 C CA . THR A 1 101 ? -5.497 4.723 27.296 1.00 66.06 101 THR A CA 1
ATOM 825 C C . THR A 1 101 ? -4.876 4.103 26.052 1.00 66.06 101 THR A C 1
ATOM 827 O O . THR A 1 101 ? -5.271 3.014 25.634 1.00 66.06 101 THR A O 1
ATOM 830 N N . LEU A 1 102 ? -3.889 4.775 25.460 1.00 68.12 102 LEU A N 1
ATOM 831 C CA . LEU A 1 102 ? -3.081 4.201 24.385 1.00 68.12 102 LEU A CA 1
ATOM 832 C C . LEU A 1 102 ? -2.375 2.946 24.910 1.00 68.12 102 LEU A C 1
ATOM 834 O O . LEU A 1 102 ? -1.407 3.031 25.663 1.00 68.12 102 LEU A O 1
ATOM 838 N N . LYS A 1 103 ? -2.885 1.771 24.531 1.00 80.69 103 LYS A N 1
ATOM 839 C CA . LYS A 1 103 ? -2.229 0.496 24.828 1.00 80.69 103 LYS A CA 1
ATOM 840 C C . LYS A 1 103 ? -0.845 0.485 24.192 1.00 80.69 103 LYS A C 1
ATOM 842 O O . LYS A 1 103 ? -0.662 1.048 23.110 1.00 80.69 103 LYS A O 1
ATOM 847 N N . TRP A 1 104 ? 0.096 -0.216 24.821 1.00 81.56 104 TRP A N 1
ATOM 848 C CA . TRP A 1 104 ? 1.435 -0.419 24.264 1.00 81.56 104 TRP A CA 1
ATOM 849 C C . TRP A 1 104 ? 1.384 -0.910 22.814 1.00 81.56 104 TRP A C 1
ATOM 851 O O . TRP A 1 104 ? 2.129 -0.405 21.995 1.00 81.56 104 TRP A O 1
ATOM 861 N N . GLU A 1 105 ? 0.420 -1.761 22.458 1.00 85.00 105 GLU A N 1
ATOM 862 C CA . GLU A 1 105 ? 0.167 -2.204 21.078 1.00 85.00 105 GLU A CA 1
ATOM 863 C C . GLU A 1 105 ? -0.070 -1.044 20.094 1.00 85.00 105 GLU A C 1
ATOM 865 O O . GLU A 1 105 ? 0.500 -1.027 19.005 1.00 85.00 105 GLU A O 1
ATOM 870 N N . ALA A 1 106 ? -0.883 -0.051 20.472 1.00 84.38 106 ALA A N 1
ATOM 871 C CA . ALA A 1 106 ? -1.189 1.107 19.633 1.00 84.38 106 ALA A CA 1
ATOM 872 C C . ALA A 1 106 ? 0.008 2.064 19.530 1.00 84.38 106 ALA A C 1
ATOM 874 O O . ALA A 1 106 ? 0.281 2.596 18.455 1.00 84.38 106 ALA A O 1
ATOM 875 N N . VAL A 1 107 ? 0.756 2.237 20.626 1.00 87.38 107 VAL A N 1
ATOM 876 C CA . VAL A 1 107 ? 2.013 3.002 20.626 1.00 87.38 107 VAL A CA 1
ATOM 877 C C . VAL A 1 107 ? 3.056 2.315 19.744 1.00 87.38 107 VAL A C 1
ATOM 879 O O . VAL A 1 107 ? 3.674 2.969 18.911 1.00 87.38 107 VAL A O 1
ATOM 882 N N . THR A 1 108 ? 3.217 0.996 19.863 1.00 88.38 108 THR A N 1
ATOM 883 C CA . THR A 1 108 ? 4.119 0.199 19.027 1.00 88.38 108 THR A CA 1
ATOM 884 C C . THR A 1 108 ? 3.714 0.275 17.559 1.00 88.38 108 THR A C 1
ATOM 886 O O . THR A 1 108 ? 4.573 0.520 16.719 1.00 88.38 108 THR A O 1
ATOM 889 N N . ALA A 1 109 ? 2.424 0.141 17.233 1.00 89.69 109 ALA A N 1
ATOM 890 C CA . ALA A 1 109 ? 1.939 0.273 15.860 1.00 89.69 109 ALA A CA 1
ATOM 891 C C . ALA A 1 109 ? 2.236 1.664 15.276 1.00 89.69 109 ALA A C 1
ATOM 893 O O . ALA A 1 109 ? 2.691 1.772 14.134 1.00 89.69 109 ALA A O 1
ATOM 894 N N . LEU A 1 110 ? 2.035 2.726 16.065 1.00 90.88 110 LEU A N 1
ATOM 895 C CA . LEU A 1 110 ? 2.351 4.094 15.661 1.00 90.88 110 LEU A CA 1
ATOM 896 C C . LEU A 1 110 ? 3.858 4.288 15.452 1.00 90.88 110 LEU A C 1
ATOM 898 O O . LEU A 1 110 ? 4.261 4.801 14.412 1.00 90.88 110 LEU A O 1
ATOM 902 N N . LEU A 1 111 ? 4.687 3.846 16.401 1.00 94.69 111 LEU A N 1
ATOM 903 C CA . LEU A 1 111 ? 6.144 3.946 16.306 1.00 94.69 111 LEU A CA 1
ATOM 904 C C . LEU A 1 111 ? 6.683 3.182 15.099 1.00 94.69 111 LEU A C 1
ATOM 906 O O . LEU A 1 111 ? 7.448 3.746 14.327 1.00 94.69 111 LEU A O 1
ATOM 910 N N . VAL A 1 112 ? 6.251 1.937 14.886 1.00 95.06 112 VAL A N 1
ATOM 911 C CA . VAL A 1 112 ? 6.650 1.144 13.712 1.00 95.06 112 VAL A CA 1
ATOM 912 C C . VAL A 1 112 ? 6.235 1.845 12.418 1.00 95.06 112 VAL A C 1
ATOM 914 O O . VAL A 1 112 ? 7.041 1.943 11.497 1.00 95.06 112 VAL A O 1
ATOM 917 N N . SER A 1 113 ? 5.017 2.392 12.355 1.00 93.81 113 SER A N 1
ATOM 918 C CA . SER A 1 113 ? 4.542 3.128 11.174 1.00 93.81 113 SER A CA 1
ATOM 919 C C . SER A 1 113 ? 5.387 4.374 10.900 1.00 93.81 113 SER A C 1
ATOM 921 O O . SER A 1 113 ? 5.814 4.592 9.769 1.00 93.81 113 SER A O 1
ATOM 923 N N . LEU A 1 114 ? 5.679 5.171 11.933 1.00 95.06 114 LEU A N 1
ATOM 924 C CA . LEU A 1 114 ? 6.515 6.368 11.816 1.00 95.06 114 LEU A CA 1
ATOM 925 C C . LEU A 1 114 ? 7.958 6.027 11.437 1.00 95.06 114 LEU A C 1
ATOM 927 O O . LEU A 1 114 ? 8.537 6.715 10.602 1.00 95.06 114 LEU A O 1
ATOM 931 N N . LEU A 1 115 ? 8.526 4.956 11.996 1.00 95.19 115 LEU A N 1
ATOM 932 C CA . LEU A 1 115 ? 9.862 4.477 11.643 1.00 95.19 115 LEU A CA 1
ATOM 933 C C . LEU A 1 115 ? 9.925 4.015 10.187 1.00 95.19 115 LEU A C 1
ATOM 935 O O . LEU A 1 115 ? 10.869 4.365 9.487 1.00 95.19 115 LEU A O 1
ATOM 939 N N . LEU A 1 116 ? 8.916 3.285 9.702 1.00 93.38 116 LEU A N 1
ATOM 940 C CA . LEU A 1 116 ? 8.847 2.874 8.298 1.00 93.38 116 LEU A CA 1
ATOM 941 C C . LEU A 1 116 ? 8.735 4.085 7.364 1.00 93.38 116 LEU A C 1
ATOM 943 O O . LEU A 1 116 ? 9.490 4.170 6.395 1.00 93.38 116 LEU A O 1
ATOM 947 N N . VAL A 1 117 ? 7.867 5.052 7.680 1.00 94.25 117 VAL A N 1
ATOM 948 C CA . VAL A 1 117 ? 7.741 6.300 6.907 1.00 94.25 117 VAL A CA 1
ATOM 949 C C . VAL A 1 117 ? 9.053 7.086 6.923 1.00 94.25 117 VAL A C 1
ATOM 951 O O . VAL A 1 117 ? 9.545 7.477 5.866 1.00 94.25 117 VAL A O 1
ATOM 954 N N . GLY A 1 118 ? 9.661 7.268 8.097 1.00 93.44 118 GLY A N 1
ATOM 955 C CA . GLY A 1 118 ? 10.952 7.936 8.247 1.00 93.44 118 GLY A CA 1
ATOM 956 C C . GLY A 1 118 ? 12.060 7.233 7.468 1.00 93.44 118 GLY A C 1
ATOM 957 O O . GLY A 1 118 ? 12.833 7.895 6.781 1.00 93.44 118 GLY A O 1
ATOM 958 N N . SER A 1 119 ? 12.090 5.896 7.487 1.00 93.12 119 SER A N 1
ATOM 959 C CA . SER A 1 119 ? 13.052 5.112 6.709 1.00 93.12 119 SER A CA 1
ATOM 960 C C . SER A 1 119 ? 12.889 5.326 5.203 1.00 93.12 119 SER A C 1
ATOM 962 O O . SER A 1 119 ? 13.884 5.466 4.498 1.00 93.12 119 SER A O 1
ATOM 964 N N . ALA A 1 120 ? 11.653 5.442 4.708 1.00 91.12 120 ALA A N 1
ATOM 965 C CA . ALA A 1 120 ? 11.388 5.713 3.299 1.00 91.12 120 ALA A CA 1
ATOM 966 C C . ALA A 1 120 ? 11.800 7.136 2.891 1.00 91.12 120 ALA A C 1
ATOM 968 O O . ALA A 1 120 ? 12.448 7.307 1.863 1.00 91.12 120 ALA A O 1
ATOM 969 N N . VAL A 1 121 ? 11.468 8.147 3.703 1.00 94.62 121 VAL A N 1
ATOM 970 C CA . VAL A 1 121 ? 11.783 9.559 3.412 1.00 94.62 121 VAL A CA 1
ATOM 971 C C . VAL A 1 121 ? 13.286 9.835 3.486 1.00 94.62 121 VAL A C 1
ATOM 973 O O . VAL A 1 121 ? 13.816 10.572 2.660 1.00 94.62 121 VAL A O 1
ATOM 976 N N . LEU A 1 122 ? 13.981 9.232 4.453 1.00 93.31 122 LEU A N 1
ATOM 977 C CA . LEU A 1 122 ? 15.418 9.427 4.671 1.00 93.31 122 LEU A CA 1
ATOM 978 C C . LEU A 1 122 ? 16.292 8.424 3.900 1.00 93.31 122 LEU A C 1
ATOM 980 O O . LEU A 1 122 ? 17.508 8.424 4.077 1.00 93.31 122 LEU A O 1
ATOM 984 N N . ALA A 1 123 ? 15.692 7.559 3.073 1.00 89.62 123 ALA A N 1
ATOM 985 C CA . ALA A 1 123 ? 16.374 6.473 2.364 1.00 89.62 123 ALA A CA 1
ATOM 986 C C . ALA A 1 123 ? 17.220 5.564 3.288 1.00 89.62 123 ALA A C 1
ATOM 988 O O . ALA A 1 123 ? 18.299 5.089 2.921 1.00 89.62 123 ALA A O 1
ATOM 989 N N . LEU A 1 124 ? 16.714 5.297 4.494 1.00 90.00 124 LEU A N 1
ATOM 990 C CA . LEU A 1 124 ? 17.326 4.399 5.471 1.00 90.00 124 LEU A CA 1
ATOM 991 C C . LEU A 1 124 ? 16.759 2.971 5.344 1.00 90.00 124 LEU A C 1
ATOM 993 O O . LEU A 1 124 ? 15.640 2.776 4.852 1.00 90.00 124 LEU A O 1
ATOM 997 N N . PRO A 1 125 ? 17.496 1.946 5.806 1.00 89.69 125 PRO A N 1
ATOM 998 C CA . PRO A 1 125 ? 16.955 0.595 5.928 1.00 89.69 125 PRO A CA 1
ATOM 999 C C . PRO A 1 125 ? 15.733 0.572 6.869 1.00 89.69 125 PRO A C 1
ATOM 1001 O O . PRO A 1 125 ? 15.718 1.316 7.851 1.00 89.69 125 PRO A O 1
ATOM 1004 N N . PRO A 1 126 ? 14.711 -0.272 6.619 1.00 86.31 126 PRO A N 1
ATOM 1005 C CA . PRO A 1 126 ? 14.616 -1.284 5.560 1.00 86.31 126 PRO A CA 1
ATOM 1006 C C . PRO A 1 126 ? 14.028 -0.774 4.229 1.00 86.31 126 PRO A C 1
ATOM 1008 O O . PRO A 1 126 ? 13.975 -1.524 3.257 1.00 86.31 126 PRO A O 1
ATOM 1011 N N . ALA A 1 127 ? 13.557 0.473 4.146 1.00 87.69 127 ALA A N 1
ATOM 1012 C CA . ALA A 1 127 ? 12.928 0.970 2.921 1.00 87.69 127 ALA A CA 1
ATOM 1013 C C . ALA A 1 127 ? 13.920 1.071 1.751 1.00 87.69 127 ALA A C 1
ATOM 1015 O O . ALA A 1 127 ? 13.591 0.686 0.627 1.00 87.69 127 ALA A O 1
ATOM 1016 N N . SER A 1 128 ? 15.149 1.530 2.010 1.00 87.31 128 SER A N 1
ATOM 1017 C CA . SER A 1 128 ? 16.180 1.615 0.969 1.00 87.31 128 SER A CA 1
ATOM 1018 C C . SER A 1 128 ? 16.630 0.250 0.459 1.00 87.31 128 SER A C 1
ATOM 1020 O O . SER A 1 128 ? 16.798 0.089 -0.746 1.00 87.31 128 SER A O 1
ATOM 1022 N N . THR A 1 129 ? 16.744 -0.759 1.327 1.00 88.50 129 THR A N 1
ATOM 1023 C CA . THR A 1 129 ? 17.131 -2.117 0.911 1.00 88.50 129 THR A CA 1
ATOM 1024 C C . THR A 1 129 ? 16.066 -2.759 0.026 1.00 88.50 129 THR A C 1
ATOM 1026 O O . THR A 1 129 ? 16.395 -3.381 -0.982 1.00 88.50 129 THR A O 1
ATOM 1029 N N . LEU A 1 130 ? 14.781 -2.556 0.340 1.00 89.31 130 LEU A N 1
ATOM 1030 C CA . LEU A 1 130 ? 13.679 -3.007 -0.513 1.00 89.31 130 LEU A CA 1
ATOM 1031 C C . LEU A 1 130 ? 13.690 -2.304 -1.880 1.00 89.31 130 LEU A C 1
ATOM 1033 O O . LEU A 1 130 ? 13.457 -2.942 -2.909 1.00 89.31 130 LEU A O 1
ATOM 1037 N N . HIS A 1 131 ? 13.971 -1.000 -1.901 1.00 87.06 131 HIS A N 1
ATOM 1038 C CA . HIS A 1 131 ? 14.080 -0.230 -3.139 1.00 87.06 131 HIS A CA 1
ATOM 1039 C C . HIS A 1 131 ? 15.265 -0.688 -4.004 1.00 87.06 131 HIS A C 1
ATOM 1041 O O . HIS A 1 131 ? 15.111 -0.880 -5.209 1.00 87.06 131 HIS A O 1
ATOM 1047 N N . GLU A 1 132 ? 16.426 -0.929 -3.396 1.00 87.88 132 GLU A N 1
ATOM 1048 C CA . GLU A 1 132 ? 17.614 -1.454 -4.078 1.00 87.88 132 GLU A CA 1
ATOM 1049 C C . GLU A 1 132 ? 17.377 -2.859 -4.631 1.00 87.88 132 GLU A C 1
ATOM 1051 O O . GLU A 1 132 ? 17.710 -3.122 -5.785 1.00 87.88 132 GLU A O 1
ATOM 1056 N N . PHE A 1 133 ? 16.726 -3.740 -3.865 1.00 87.88 133 PHE A N 1
ATOM 1057 C CA . PHE A 1 133 ? 16.318 -5.060 -4.348 1.00 87.88 133 PHE A CA 1
ATOM 1058 C C . PHE A 1 133 ? 15.393 -4.956 -5.566 1.00 87.88 133 PHE A C 1
ATOM 1060 O O . PHE A 1 133 ? 15.562 -5.674 -6.552 1.00 87.88 133 PHE A O 1
ATOM 1067 N N . ASN A 1 134 ? 14.434 -4.029 -5.527 1.00 89.19 134 ASN A N 1
ATOM 1068 C CA . ASN A 1 134 ? 13.540 -3.783 -6.647 1.00 89.19 134 ASN A CA 1
ATOM 1069 C C . ASN A 1 134 ? 14.295 -3.314 -7.900 1.00 89.19 134 ASN A C 1
ATOM 1071 O O . ASN A 1 134 ? 14.035 -3.808 -8.998 1.00 89.19 134 ASN A O 1
ATOM 1075 N N . ALA A 1 135 ? 15.237 -2.383 -7.741 1.00 84.31 135 ALA A N 1
ATOM 1076 C CA . ALA A 1 135 ? 16.074 -1.893 -8.832 1.00 84.31 135 ALA A CA 1
ATOM 1077 C C . ALA A 1 135 ? 16.962 -3.005 -9.412 1.00 84.31 135 ALA A C 1
ATOM 1079 O O . ALA A 1 135 ? 16.967 -3.198 -10.629 1.00 84.31 135 ALA A O 1
ATOM 1080 N N . TYR A 1 136 ? 17.623 -3.778 -8.542 1.00 85.56 136 TYR A N 1
ATOM 1081 C CA . TYR A 1 136 ? 18.439 -4.942 -8.891 1.00 85.56 136 TYR A CA 1
ATOM 1082 C C . TYR A 1 136 ? 17.642 -5.937 -9.738 1.00 85.56 136 TYR A C 1
ATOM 1084 O O . TYR A 1 136 ? 18.023 -6.239 -10.867 1.00 85.56 136 TYR A O 1
ATOM 1092 N N . PHE A 1 137 ? 16.488 -6.386 -9.228 1.00 87.19 137 PHE A N 1
ATOM 1093 C CA . PHE A 1 137 ? 15.641 -7.364 -9.911 1.00 87.19 137 PHE A CA 1
ATOM 1094 C C . PHE A 1 137 ? 15.251 -6.885 -11.311 1.00 87.19 137 PHE A C 1
ATOM 1096 O O . PHE A 1 137 ? 15.344 -7.631 -12.284 1.00 87.19 137 PHE A O 1
ATOM 1103 N N . ARG A 1 138 ? 14.842 -5.618 -11.428 1.00 83.69 138 ARG A N 1
ATOM 1104 C CA . ARG A 1 138 ? 14.385 -5.060 -12.702 1.00 83.69 138 ARG A CA 1
ATOM 1105 C C . ARG A 1 138 ? 15.504 -4.944 -13.729 1.00 83.69 138 ARG A C 1
ATOM 1107 O O . ARG A 1 138 ? 15.252 -5.210 -14.898 1.00 83.69 138 ARG A O 1
ATOM 1114 N N . GLN A 1 139 ? 16.698 -4.533 -13.310 1.00 81.44 139 GLN A N 1
ATOM 1115 C CA . GLN A 1 139 ? 17.848 -4.394 -14.203 1.00 81.44 139 GLN A CA 1
ATOM 1116 C C . GLN A 1 139 ? 18.318 -5.769 -14.685 1.00 81.44 139 GLN A C 1
ATOM 1118 O O . GLN A 1 139 ? 18.357 -6.036 -15.883 1.00 81.44 139 GLN A O 1
ATOM 1123 N N . THR A 1 140 ? 18.527 -6.710 -13.767 1.00 83.38 140 THR A N 1
ATOM 1124 C CA . THR A 1 140 ? 19.006 -8.045 -14.140 1.00 83.38 140 THR A CA 1
ATOM 1125 C C . THR A 1 140 ? 17.988 -8.826 -14.974 1.00 83.38 140 THR A C 1
ATOM 1127 O O . THR A 1 140 ? 18.370 -9.457 -15.954 1.00 83.38 140 THR A O 1
ATOM 1130 N N . HIS A 1 141 ? 16.698 -8.784 -14.624 1.00 85.19 141 HIS A N 1
ATOM 1131 C CA . HIS A 1 141 ? 15.694 -9.615 -15.294 1.00 85.19 141 HIS A CA 1
ATOM 1132 C C . HIS A 1 141 ? 15.150 -9.004 -16.591 1.00 85.19 141 HIS A C 1
ATOM 1134 O O . HIS A 1 141 ? 14.923 -9.733 -17.552 1.00 85.19 141 HIS A O 1
ATOM 1140 N N . TRP A 1 142 ? 14.940 -7.682 -16.639 1.00 84.25 142 TRP A N 1
ATOM 1141 C CA . TRP A 1 142 ? 14.313 -7.036 -17.800 1.00 84.25 142 TRP A CA 1
ATOM 1142 C C . TRP A 1 142 ? 15.298 -6.326 -18.725 1.00 84.25 142 TRP A C 1
ATOM 1144 O O . TRP A 1 142 ? 14.999 -6.192 -19.908 1.00 84.25 142 TRP A O 1
ATOM 1154 N N . THR A 1 143 ? 16.432 -5.833 -18.214 1.00 79.56 143 THR A N 1
ATOM 1155 C CA . THR A 1 143 ? 17.413 -5.091 -19.033 1.00 79.56 143 THR A CA 1
ATOM 1156 C C . THR A 1 143 ? 18.653 -5.912 -19.359 1.00 79.56 143 THR A C 1
ATOM 1158 O O . THR A 1 143 ? 19.376 -5.556 -20.282 1.00 79.56 143 THR A O 1
ATOM 1161 N N . GLY A 1 144 ? 18.892 -7.010 -18.633 1.00 75.62 144 GLY A N 1
ATOM 1162 C CA . GLY A 1 144 ? 20.070 -7.863 -18.805 1.00 75.62 144 GLY A CA 1
ATOM 1163 C C . GLY A 1 144 ? 21.381 -7.189 -18.392 1.00 75.62 144 GLY A C 1
ATOM 1164 O O . GLY A 1 144 ? 22.452 -7.729 -18.653 1.00 75.62 144 GLY A O 1
ATOM 1165 N N . GLU A 1 145 ? 21.309 -6.021 -17.751 1.00 70.81 145 GLU A N 1
ATOM 1166 C CA . GLU A 1 145 ? 22.475 -5.239 -17.350 1.00 70.81 145 GLU A CA 1
ATOM 1167 C C . GLU A 1 145 ? 22.720 -5.436 -15.847 1.00 70.81 145 GLU A C 1
ATOM 1169 O O . GLU A 1 145 ? 21.761 -5.406 -15.060 1.00 70.81 145 GLU A O 1
ATOM 1174 N N . PRO A 1 146 ? 23.970 -5.693 -15.415 1.00 63.28 146 PRO A N 1
ATOM 1175 C CA . PRO A 1 146 ? 24.271 -5.777 -13.999 1.00 63.28 146 PRO A CA 1
ATOM 1176 C C . PRO A 1 146 ? 23.964 -4.424 -13.346 1.00 63.28 146 PRO A C 1
ATOM 1178 O O . PRO A 1 146 ? 24.256 -3.374 -13.925 1.00 63.28 146 PRO A O 1
ATOM 1181 N N . PRO A 1 147 ? 23.366 -4.425 -12.148 1.00 62.22 147 PRO A N 1
ATOM 1182 C CA . PRO A 1 147 ? 22.985 -3.190 -11.503 1.00 62.22 147 PRO A CA 1
ATOM 1183 C C . PRO A 1 147 ? 24.209 -2.332 -11.247 1.00 62.22 147 PRO A C 1
ATOM 1185 O O . PRO A 1 147 ? 25.229 -2.844 -10.784 1.00 62.22 147 PRO A O 1
ATOM 1188 N N . ALA A 1 148 ? 24.091 -1.033 -11.527 1.00 58.38 148 ALA A N 1
ATOM 1189 C CA . ALA A 1 148 ? 25.125 -0.064 -11.206 1.00 58.38 148 ALA A CA 1
ATOM 1190 C C . ALA A 1 148 ? 25.398 -0.144 -9.699 1.00 58.38 148 ALA A C 1
ATOM 1192 O O . ALA A 1 148 ? 24.626 0.351 -8.874 1.00 58.38 148 ALA A O 1
ATOM 1193 N N . THR A 1 149 ? 26.480 -0.820 -9.320 1.00 54.34 149 THR A N 1
ATOM 1194 C CA . THR A 1 149 ? 26.991 -0.776 -7.959 1.00 54.34 149 THR A CA 1
ATOM 1195 C C . THR A 1 149 ? 27.253 0.690 -7.644 1.00 54.34 149 THR A C 1
ATOM 1197 O O . THR A 1 149 ? 27.787 1.425 -8.475 1.00 54.34 149 THR A O 1
ATOM 1200 N N . LYS A 1 150 ? 26.921 1.136 -6.427 1.00 57.72 150 LYS A N 1
ATOM 1201 C CA . LYS A 1 150 ? 27.188 2.511 -5.949 1.00 57.72 150 LYS A CA 1
ATOM 1202 C C . LYS A 1 150 ? 28.668 2.950 -6.080 1.00 57.72 150 LYS A C 1
ATOM 1204 O O . LYS A 1 150 ? 28.988 4.089 -5.768 1.00 57.72 150 LYS A O 1
ATOM 1209 N N . ALA A 1 151 ? 29.557 2.063 -6.534 1.00 48.03 151 ALA A N 1
ATOM 1210 C CA . ALA A 1 151 ? 30.983 2.257 -6.750 1.00 48.03 151 ALA A CA 1
ATOM 1211 C C . ALA A 1 151 ? 31.404 2.377 -8.232 1.00 48.03 151 ALA A C 1
ATOM 1213 O O . ALA A 1 151 ? 32.598 2.319 -8.513 1.00 48.03 151 ALA A O 1
ATOM 1214 N N . THR A 1 152 ? 30.488 2.553 -9.188 1.00 46.72 152 THR A N 1
ATOM 1215 C CA . THR A 1 152 ? 30.883 3.003 -10.532 1.00 46.72 152 THR A CA 1
ATOM 1216 C C . THR A 1 152 ? 30.684 4.514 -10.611 1.00 46.72 152 THR A C 1
ATOM 1218 O O . THR A 1 152 ? 29.541 4.965 -10.707 1.00 46.72 152 THR A O 1
ATOM 1221 N N . PRO A 1 153 ? 31.750 5.334 -10.538 1.00 40.44 153 PRO A N 1
ATOM 1222 C CA . PRO A 1 153 ? 31.604 6.745 -10.841 1.00 40.44 153 PRO A CA 1
ATOM 1223 C C . PRO A 1 153 ? 31.109 6.848 -12.287 1.00 40.44 153 PRO A C 1
ATOM 1225 O O . PRO A 1 153 ? 31.716 6.300 -13.206 1.00 40.44 153 PRO A O 1
ATOM 1228 N N . LEU A 1 154 ? 29.972 7.524 -12.473 1.00 58.38 154 LEU A N 1
ATOM 1229 C CA . LEU A 1 154 ? 29.279 7.662 -13.763 1.00 58.38 154 LEU A CA 1
ATOM 1230 C C . LEU A 1 154 ? 30.122 8.404 -14.822 1.00 58.38 154 LEU A C 1
ATOM 1232 O O . LEU A 1 154 ? 29.752 8.477 -15.989 1.00 58.38 154 LEU A O 1
ATOM 1236 N N . PHE A 1 155 ? 31.270 8.927 -14.400 1.00 51.00 155 PHE A N 1
ATOM 1237 C CA . PHE A 1 155 ? 32.337 9.439 -15.231 1.00 51.00 155 PHE A CA 1
ATOM 1238 C C . PHE A 1 155 ? 33.649 8.903 -14.651 1.00 51.00 155 PHE A C 1
ATOM 1240 O O . PHE A 1 155 ? 33.876 9.094 -13.450 1.00 51.00 155 PHE A O 1
ATOM 1247 N N . PRO A 1 156 ? 34.562 8.297 -15.434 1.00 44.16 156 PRO A N 1
ATOM 1248 C CA . PRO A 1 156 ? 35.957 8.400 -15.053 1.00 44.16 156 PRO A CA 1
ATOM 1249 C C . PRO A 1 156 ? 36.217 9.901 -14.924 1.00 44.16 156 PRO A C 1
ATOM 1251 O O . PRO A 1 156 ? 36.076 10.642 -15.898 1.00 44.16 156 PRO A O 1
ATOM 1254 N N . VAL A 1 157 ? 36.521 10.377 -13.716 1.00 52.12 157 VAL A N 1
ATOM 1255 C CA . VAL A 1 157 ? 37.156 11.683 -13.575 1.00 52.12 157 VAL A CA 1
ATOM 1256 C C . VAL A 1 157 ? 38.508 11.498 -14.244 1.00 52.12 157 VAL A C 1
ATOM 1258 O O . VAL A 1 157 ? 39.476 11.082 -13.614 1.00 52.12 157 VAL A O 1
ATOM 1261 N N . ALA A 1 158 ? 38.556 11.715 -15.560 1.00 49.66 158 ALA A N 1
ATOM 1262 C CA . ALA A 1 158 ? 39.803 12.028 -16.213 1.00 49.66 158 ALA A CA 1
ATOM 1263 C C . ALA A 1 158 ? 40.365 13.196 -15.392 1.00 49.66 158 ALA A C 1
ATOM 1265 O O . ALA A 1 158 ? 39.640 14.184 -15.216 1.00 49.66 158 ALA A O 1
ATOM 1266 N N . PRO A 1 159 ? 41.571 13.079 -14.800 1.00 51.66 159 PRO A N 1
ATOM 1267 C CA . PRO A 1 159 ? 42.189 14.219 -14.141 1.00 51.66 159 PRO A CA 1
ATOM 1268 C C . PRO A 1 159 ? 42.137 15.347 -15.156 1.00 51.66 159 PRO A C 1
ATOM 1270 O O . PRO A 1 159 ? 42.573 15.127 -16.283 1.00 51.66 159 PRO A O 1
ATOM 1273 N N . ALA A 1 160 ? 41.478 16.451 -14.786 1.00 51.09 160 ALA A N 1
ATOM 1274 C CA . ALA A 1 160 ? 41.092 17.533 -15.679 1.00 51.09 160 ALA A CA 1
ATOM 1275 C C . ALA A 1 160 ? 42.177 17.746 -16.736 1.00 51.09 160 ALA A C 1
ATOM 1277 O O . ALA A 1 160 ? 43.226 18.322 -16.446 1.00 51.09 160 ALA A O 1
ATOM 1278 N N . ALA A 1 161 ? 41.956 17.209 -1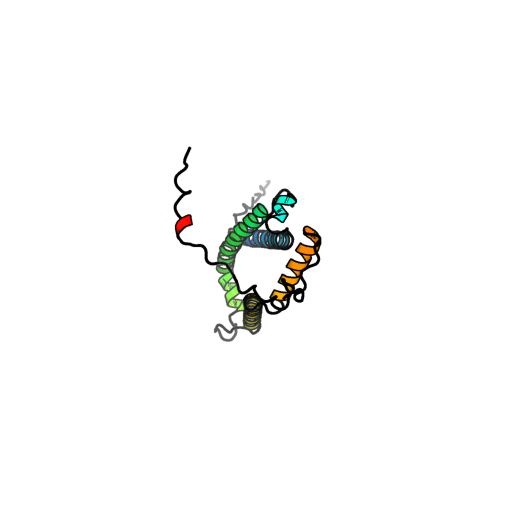7.941 1.00 51.50 161 ALA A N 1
ATOM 1279 C CA . ALA A 1 161 ? 42.816 17.513 -19.061 1.00 51.50 161 ALA A CA 1
ATOM 1280 C C . ALA A 1 161 ? 42.679 19.022 -19.212 1.00 51.50 161 ALA A C 1
ATOM 1282 O O . ALA A 1 161 ? 41.567 19.517 -19.411 1.00 51.50 161 ALA A O 1
ATOM 1283 N N . ALA A 1 162 ? 43.779 19.731 -18.957 1.00 50.34 162 ALA A N 1
ATOM 1284 C CA . ALA A 1 162 ? 43.834 21.177 -18.990 1.00 50.34 162 ALA A CA 1
ATOM 1285 C C . ALA A 1 162 ? 43.068 21.660 -20.223 1.00 50.34 162 ALA A C 1
ATOM 1287 O O . ALA A 1 162 ? 43.399 21.277 -21.347 1.00 50.34 162 ALA A O 1
ATOM 1288 N N . LEU A 1 163 ? 42.008 22.443 -19.998 1.00 47.19 163 LEU A N 1
ATOM 1289 C CA . LEU A 1 163 ? 41.299 23.111 -21.080 1.00 47.19 163 LEU A CA 1
ATOM 1290 C C . LEU A 1 163 ? 42.357 23.803 -21.951 1.00 47.19 163 LEU A C 1
ATOM 1292 O O . LEU A 1 163 ? 43.196 24.515 -21.388 1.00 47.19 163 LEU A O 1
ATOM 1296 N N . PRO A 1 164 ? 42.368 23.608 -23.282 1.00 55.22 164 PRO A N 1
ATOM 1297 C CA . PRO A 1 164 ? 43.213 24.418 -24.139 1.00 55.22 164 PRO A CA 1
ATOM 1298 C C . PRO A 1 164 ? 42.806 25.878 -23.927 1.00 55.22 164 PRO A C 1
ATOM 1300 O O . PRO A 1 164 ? 41.706 26.300 -24.281 1.00 55.22 164 PRO A O 1
ATOM 1303 N N . GLN A 1 165 ? 43.684 26.635 -23.271 1.00 59.44 165 GLN A N 1
ATOM 1304 C CA . GLN A 1 165 ? 43.542 28.070 -23.066 1.00 59.44 165 GLN A CA 1
ATOM 1305 C C . GLN A 1 165 ? 43.732 28.745 -24.424 1.00 59.44 165 GLN A C 1
ATOM 1307 O O . GLN A 1 165 ? 44.844 29.103 -24.800 1.00 59.44 165 GLN A O 1
ATOM 1312 N N . GLY A 1 166 ? 42.659 28.845 -25.202 1.00 53.91 166 GLY A N 1
ATOM 1313 C CA . GLY A 1 166 ? 42.712 29.510 -26.495 1.00 53.91 166 GLY A CA 1
ATOM 1314 C C . GLY A 1 166 ? 41.530 29.177 -27.386 1.00 53.91 166 GLY A C 1
ATOM 1315 O O . GLY A 1 166 ? 41.647 28.355 -28.289 1.00 53.91 166 GLY A O 1
ATOM 1316 N N . HIS A 1 167 ? 40.409 29.867 -27.187 1.00 56.31 167 HIS A N 1
ATOM 1317 C CA . HIS A 1 167 ? 39.498 30.099 -28.303 1.00 56.31 167 HIS A CA 1
ATOM 1318 C C . HIS A 1 167 ? 39.984 31.342 -29.061 1.00 56.31 167 HIS A C 1
ATOM 1320 O O . HIS A 1 167 ? 40.147 32.390 -28.432 1.00 56.31 167 HIS A O 1
ATOM 1326 N N . PRO A 1 168 ? 40.233 31.265 -30.382 1.00 62.34 168 PRO A N 1
ATOM 1327 C CA . PRO A 1 168 ? 40.483 32.460 -31.173 1.00 62.34 168 PRO A CA 1
ATOM 1328 C C . PRO A 1 168 ? 39.228 33.337 -31.143 1.00 62.34 168 PRO A C 1
ATOM 1330 O O . PRO A 1 168 ? 38.115 32.863 -31.382 1.00 62.34 168 PRO A O 1
ATOM 1333 N N . SER A 1 169 ? 39.406 34.613 -30.812 1.00 59.47 169 SER A N 1
ATOM 1334 C CA . SER A 1 169 ? 38.353 35.622 -30.842 1.00 59.47 169 SER A CA 1
ATOM 1335 C C . SER A 1 169 ? 37.759 35.705 -32.250 1.00 59.47 169 SER A C 1
ATOM 1337 O O . SER A 1 169 ? 38.461 35.975 -33.223 1.00 59.47 169 SER A O 1
ATOM 1339 N N . ILE A 1 170 ? 36.454 35.452 -32.363 1.00 57.41 170 ILE A N 1
ATOM 1340 C CA . ILE A 1 170 ? 35.708 35.629 -33.611 1.00 57.41 170 ILE A CA 1
ATOM 1341 C C . ILE A 1 170 ? 35.551 37.142 -33.839 1.00 57.41 170 ILE A C 1
ATOM 1343 O O . ILE A 1 170 ? 34.995 37.816 -32.968 1.00 57.41 170 ILE A O 1
ATOM 1347 N N . PRO A 1 171 ? 36.041 37.702 -34.960 1.00 62.34 171 PRO A N 1
ATOM 1348 C CA . PRO A 1 171 ? 35.865 39.115 -35.256 1.00 62.34 171 PRO A CA 1
ATOM 1349 C C . PRO A 1 171 ? 34.385 39.434 -35.566 1.00 62.34 171 PRO A C 1
ATOM 1351 O O . PRO A 1 171 ? 33.663 38.597 -36.118 1.00 62.34 171 PRO A O 1
ATOM 1354 N N . PRO A 1 172 ? 33.900 40.629 -35.183 1.00 58.72 172 PRO A N 1
ATOM 1355 C CA . PRO A 1 172 ? 32.473 40.972 -35.174 1.00 58.72 172 PRO A CA 1
ATOM 1356 C C . PRO A 1 172 ? 31.833 41.140 -36.565 1.00 58.72 172 PRO A C 1
ATOM 1358 O O . PRO A 1 172 ? 30.628 41.359 -36.654 1.00 58.72 172 PRO A O 1
ATOM 1361 N N . ASP A 1 173 ? 32.594 41.032 -37.655 1.00 61.19 173 ASP A N 1
ATOM 1362 C CA . ASP A 1 173 ? 32.120 41.265 -39.023 1.00 61.19 173 ASP A CA 1
ATOM 1363 C C . ASP A 1 173 ? 31.338 40.084 -39.628 1.00 61.19 173 ASP A C 1
ATOM 1365 O O . ASP A 1 173 ? 30.632 40.264 -40.619 1.00 61.19 173 ASP A O 1
ATOM 1369 N N . LYS A 1 174 ? 31.392 38.889 -39.019 1.00 56.72 174 LYS A N 1
ATOM 1370 C CA . LYS A 1 174 ? 30.744 37.672 -39.557 1.00 56.72 174 LYS A CA 1
ATOM 1371 C C . LYS A 1 174 ? 29.407 37.285 -38.920 1.00 56.72 174 LYS A C 1
ATOM 1373 O O . LYS A 1 174 ? 28.862 36.235 -39.246 1.00 56.72 174 LYS A O 1
ATOM 1378 N N . ILE A 1 175 ? 28.854 38.113 -38.033 1.00 57.44 175 ILE A N 1
ATOM 1379 C CA . ILE A 1 175 ? 27.627 37.775 -37.286 1.00 57.44 175 ILE A CA 1
ATOM 1380 C C . ILE A 1 175 ? 26.335 38.061 -38.089 1.00 57.44 175 ILE A C 1
ATOM 1382 O O . ILE A 1 175 ? 25.289 37.508 -37.764 1.00 57.44 175 ILE A O 1
ATOM 1386 N N . CYS A 1 176 ? 26.381 38.846 -39.176 1.00 57.59 176 CYS A N 1
ATOM 1387 C CA . CYS A 1 176 ? 25.160 39.380 -39.808 1.00 57.59 176 CYS A CA 1
ATOM 1388 C C . CYS A 1 176 ? 25.022 39.198 -41.337 1.00 57.59 176 CYS A C 1
ATOM 1390 O O . CYS A 1 176 ? 24.304 39.981 -41.954 1.00 57.59 176 CYS A O 1
ATOM 1392 N N . SER A 1 177 ? 25.645 38.201 -41.982 1.00 56.88 177 SER A N 1
ATOM 1393 C CA . SER A 1 177 ? 25.434 37.977 -43.433 1.00 56.88 177 SER A CA 1
ATOM 1394 C C . SER A 1 177 ? 24.442 36.864 -43.793 1.00 56.88 177 SER A C 1
ATOM 1396 O O . SER A 1 177 ? 23.880 36.901 -44.887 1.00 56.88 177 SER A O 1
ATOM 1398 N N . ASP A 1 178 ? 24.167 35.910 -42.895 1.00 59.09 178 ASP A N 1
ATOM 1399 C CA . ASP A 1 178 ? 23.525 34.643 -43.301 1.00 59.09 178 ASP A CA 1
ATOM 1400 C C . ASP A 1 178 ? 22.074 34.446 -42.823 1.00 59.09 178 ASP A C 1
ATOM 1402 O O . ASP A 1 178 ? 21.438 33.456 -43.177 1.00 59.09 178 ASP A O 1
ATOM 1406 N N . CYS A 1 179 ? 21.474 35.409 -42.114 1.00 58.22 179 CYS A N 1
ATOM 1407 C CA . CYS A 1 179 ? 20.081 35.290 -41.650 1.00 58.22 179 CYS A CA 1
ATOM 1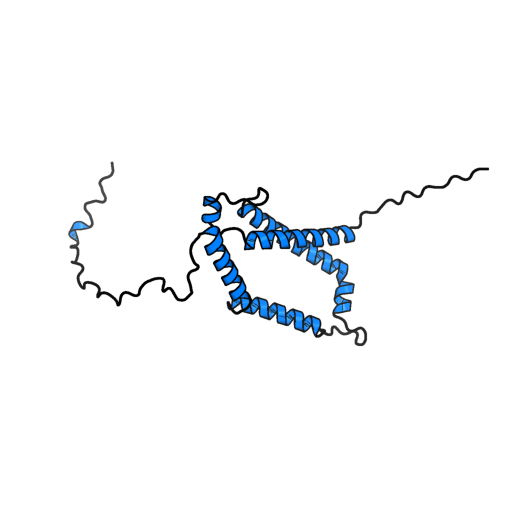408 C C . CYS A 1 179 ? 19.002 35.642 -42.699 1.00 58.22 179 CYS A C 1
ATOM 1410 O O . CYS A 1 179 ? 17.818 35.558 -42.385 1.00 58.22 179 CYS A O 1
ATOM 1412 N N . HIS A 1 180 ? 19.359 36.018 -43.935 1.00 57.56 180 HIS A N 1
ATOM 1413 C CA . HIS A 1 180 ? 18.392 36.536 -44.923 1.00 57.56 180 HIS A CA 1
ATOM 1414 C C . HIS A 1 180 ? 18.266 35.761 -46.241 1.00 57.56 180 HIS A C 1
ATOM 1416 O O . HIS A 1 180 ? 17.808 36.320 -47.238 1.00 57.56 180 HIS A O 1
ATOM 1422 N N . ARG A 1 181 ? 18.577 34.460 -46.281 1.00 55.47 181 ARG A N 1
ATOM 1423 C CA . ARG A 1 181 ? 18.284 33.647 -47.475 1.00 55.47 181 ARG A CA 1
ATOM 1424 C C . ARG A 1 181 ? 17.143 32.663 -47.236 1.00 55.47 181 ARG A C 1
ATOM 1426 O O . ARG A 1 181 ? 17.344 31.460 -47.152 1.00 55.47 181 ARG A O 1
ATOM 1433 N N . GLY A 1 182 ? 15.935 33.217 -47.147 1.00 53.50 182 GLY A N 1
ATOM 1434 C CA . GLY A 1 182 ? 14.703 32.468 -47.368 1.00 53.50 182 GLY A CA 1
ATOM 1435 C C . GLY A 1 182 ? 14.460 32.270 -48.865 1.00 53.50 182 GLY A C 1
ATOM 1436 O O . GLY A 1 182 ? 14.378 33.250 -49.608 1.00 53.50 182 GLY A O 1
ATOM 1437 N N . LYS A 1 183 ? 14.342 31.010 -49.279 1.00 45.06 183 LYS A N 1
ATOM 1438 C CA . LYS A 1 183 ? 13.404 30.514 -50.290 1.00 45.06 183 LYS A CA 1
ATOM 1439 C C . LYS A 1 183 ? 13.073 29.068 -49.960 1.00 45.06 183 LYS A C 1
ATOM 1441 O O . LYS A 1 183 ? 14.024 28.336 -49.614 1.00 45.06 183 LYS A O 1
#

Sequence (183 aa):
MATPHLERTTQRRFSFRGLITYLVTISFLVMLTSGVVNFLAPNGRISRQLDWTLLGLDRPAWQTLHLSFAVVFIVVGLIHLAYNWKGFLHYLRDRASHHLTLKWEAVTALLVSLLLVGSAVLALPPASTLHEFNAYFRQTHWTGEPPATKATPLFPVAPAAALPQGHPSIPPDKICSDCHRGK

Secondary structure (DSSP, 8-state):
---------------HHHHHHHHHHHHHHHHHHHHHHHHHSPPTHHHHHTT-EETTEEHHHHHHHHHHHHHHHHHHHHHHHHHTHHHHHHHHB-TTT-SB---HHHHHHHHHHHHHHHHHHTT-TTHHHHHHHHHHHHIIIII-PPP--TTS-SS---------S-PPPPPGGGSSSSTT---

pLDDT: mean 78.92, std 16.08, range [40.44, 97.94]